Protein AF-A0AAV1QHK1-F1 (afdb_monomer_lite)

Secondary structure (DSSP, 8-state):
--HHHHHHHHHHTT-----S--EEEEEEE--TTS-HHHHHHHHHHHHHHHHTS-BSTTSBEEEEEEE------S----

Sequence (78 aa):
MDHLLMLLLLLWSSGFQCDSKADIVMLVDESGSISPEDFSMMKSFLREIVNNVDIGPDKVQIGNILLLLQFTPLLLLL

Structure (mmCIF, N/CA/C/O backbone):
data_AF-A0AAV1QHK1-F1
#
_entry.id   AF-A0AAV1QHK1-F1
#
loop_
_atom_site.group_PDB
_atom_site.id
_atom_site.type_symbol
_atom_site.label_atom_id
_atom_site.label_alt_id
_atom_site.label_comp_id
_atom_site.label_asym_id
_atom_site.label_entity_id
_atom_site.label_seq_id
_atom_site.pdbx_PDB_ins_code
_atom_site.Cartn_x
_atom_site.Cartn_y
_atom_site.Cartn_z
_atom_site.occupancy
_atom_site.B_iso_or_equiv
_atom_site.auth_seq_id
_atom_site.auth_comp_id
_atom_site.auth_asym_id
_atom_site.auth_atom_id
_atom_site.pdbx_PDB_model_num
ATOM 1 N N . MET A 1 1 ? 3.848 1.791 -19.978 1.00 56.19 1 MET A N 1
ATOM 2 C CA . MET A 1 1 ? 2.671 1.970 -19.106 1.00 56.19 1 MET A CA 1
ATOM 3 C C . MET A 1 1 ? 1.450 2.248 -19.958 1.00 56.19 1 MET A C 1
ATOM 5 O O . MET A 1 1 ? 1.368 3.287 -20.603 1.00 56.19 1 MET A O 1
ATOM 9 N N . ASP A 1 2 ? 0.538 1.296 -20.029 1.00 60.59 2 ASP A N 1
ATOM 10 C CA . ASP A 1 2 ? -0.784 1.461 -20.627 1.00 60.59 2 ASP A CA 1
ATOM 11 C C . ASP A 1 2 ? -1.574 2.604 -19.954 1.00 60.59 2 ASP A C 1
ATOM 13 O O . ASP A 1 2 ? -1.479 2.861 -18.754 1.00 60.59 2 ASP A O 1
ATOM 17 N N . HIS A 1 3 ? -2.348 3.337 -20.761 1.00 46.34 3 HIS A N 1
ATOM 18 C CA . HIS A 1 3 ? -3.031 4.572 -20.349 1.00 46.34 3 HIS A CA 1
ATOM 19 C C . HIS A 1 3 ? -4.065 4.372 -19.226 1.00 46.34 3 HIS A C 1
ATOM 21 O O . HIS A 1 3 ? -4.388 5.325 -18.519 1.00 46.34 3 HIS A O 1
ATOM 27 N N . LEU A 1 4 ? -4.560 3.143 -19.043 1.00 54.09 4 LEU A N 1
ATOM 28 C CA . LEU A 1 4 ? -5.473 2.764 -17.959 1.00 54.09 4 LEU A CA 1
ATOM 29 C C . LEU A 1 4 ? -4.776 2.775 -16.588 1.00 54.09 4 LEU A C 1
ATOM 31 O O . LEU A 1 4 ? -5.346 3.294 -15.628 1.00 54.09 4 LEU A O 1
ATOM 35 N N . LEU A 1 5 ? -3.528 2.297 -16.511 1.00 61.53 5 LEU A N 1
ATOM 36 C CA . LEU A 1 5 ? -2.689 2.357 -15.304 1.00 61.53 5 LEU A CA 1
ATOM 37 C C . LEU A 1 5 ? -2.359 3.806 -14.912 1.00 61.53 5 LEU A C 1
ATOM 39 O O . LEU A 1 5 ? -2.348 4.161 -13.735 1.00 61.53 5 LEU A O 1
ATOM 43 N N . MET A 1 6 ? -2.169 4.675 -15.904 1.00 59.69 6 MET A N 1
ATOM 44 C CA . MET A 1 6 ? -1.904 6.100 -15.691 1.00 59.69 6 MET A CA 1
ATOM 45 C C . MET A 1 6 ? -3.135 6.856 -15.153 1.00 59.69 6 MET A C 1
ATOM 47 O O . MET A 1 6 ? -3.003 7.775 -14.347 1.00 59.69 6 MET A O 1
ATOM 51 N N . LEU A 1 7 ? -4.342 6.451 -15.563 1.00 54.16 7 LEU A N 1
ATOM 52 C CA . LEU A 1 7 ? -5.610 7.044 -15.122 1.00 54.16 7 LEU A CA 1
ATOM 53 C C . LEU A 1 7 ? -5.924 6.719 -13.653 1.00 54.16 7 LEU A C 1
ATOM 55 O O . LEU A 1 7 ? -6.405 7.588 -12.928 1.00 54.16 7 LEU A O 1
ATOM 59 N N . LEU A 1 8 ? -5.585 5.509 -13.195 1.00 61.62 8 LEU A N 1
ATOM 60 C CA . LEU A 1 8 ? -5.665 5.121 -11.780 1.00 61.62 8 LEU A CA 1
ATOM 61 C C . LEU A 1 8 ? -4.706 5.937 -10.898 1.00 61.62 8 LEU A C 1
ATOM 63 O O . LEU A 1 8 ? -5.098 6.374 -9.818 1.00 61.62 8 LEU A O 1
ATOM 67 N N . LEU A 1 9 ? -3.486 6.211 -11.374 1.00 57.62 9 LEU A N 1
ATOM 68 C CA . LEU A 1 9 ? -2.517 7.056 -10.661 1.00 57.62 9 LEU A CA 1
ATOM 69 C C . LEU A 1 9 ? -2.976 8.525 -10.576 1.00 57.62 9 LEU A C 1
ATOM 71 O O .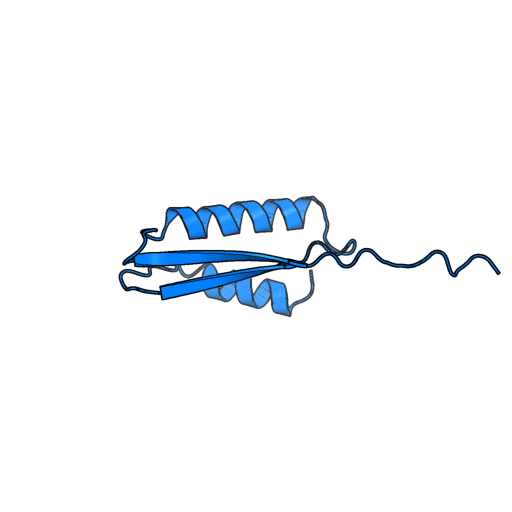 LEU A 1 9 ? -2.845 9.153 -9.525 1.00 57.62 9 LEU A O 1
ATOM 75 N N . LEU A 1 10 ? -3.568 9.068 -11.648 1.00 54.94 10 LEU A N 1
ATOM 76 C CA . LEU A 1 10 ? -4.076 10.448 -11.686 1.00 54.94 10 LEU A CA 1
ATOM 77 C C . LEU A 1 10 ? -5.321 10.657 -10.812 1.00 54.94 10 LEU A C 1
ATOM 79 O O . LEU A 1 10 ? -5.416 11.680 -10.137 1.00 54.94 10 LEU A O 1
ATOM 83 N N . LEU A 1 11 ? -6.247 9.693 -10.782 1.00 57.62 11 LEU A N 1
ATOM 84 C CA . LEU A 1 11 ? -7.425 9.736 -9.901 1.00 57.62 11 LEU A CA 1
ATOM 85 C C . LEU A 1 11 ? -7.064 9.584 -8.413 1.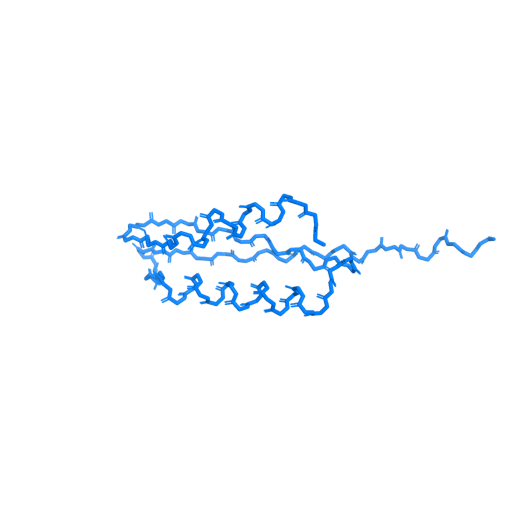00 57.62 11 LEU A C 1
ATOM 87 O O . LEU A 1 11 ? -7.849 9.969 -7.550 1.00 57.62 11 LEU A O 1
ATOM 91 N N . TRP A 1 12 ? -5.882 9.048 -8.101 1.00 56.59 12 TRP A N 1
ATOM 92 C CA . TRP A 1 12 ? -5.408 8.891 -6.725 1.00 56.59 12 TRP A CA 1
ATOM 93 C C . TRP A 1 12 ? -4.491 10.029 -6.253 1.00 56.59 12 TRP A C 1
ATOM 95 O O . TRP A 1 12 ? -4.460 10.344 -5.063 1.00 56.59 12 TRP A O 1
ATOM 105 N N . SER A 1 13 ? -3.799 10.717 -7.169 1.00 53.97 13 SER A N 1
ATOM 106 C CA . SER A 1 13 ? -2.992 11.911 -6.860 1.00 53.97 13 SER A CA 1
ATOM 107 C C . SER A 1 13 ? -3.782 13.022 -6.150 1.00 53.97 13 SER A C 1
ATOM 109 O O . SER A 1 13 ? -3.171 13.894 -5.534 1.00 53.97 13 SER A O 1
ATOM 111 N N . SER A 1 14 ? -5.117 13.011 -6.214 1.00 58.34 14 SER A N 1
ATOM 112 C CA . SER A 1 14 ? -5.994 13.939 -5.487 1.00 58.34 14 SER A CA 1
ATOM 113 C C . SER A 1 14 ? -6.044 13.729 -3.966 1.00 58.34 14 SER A C 1
ATOM 115 O O . SER A 1 14 ? -6.691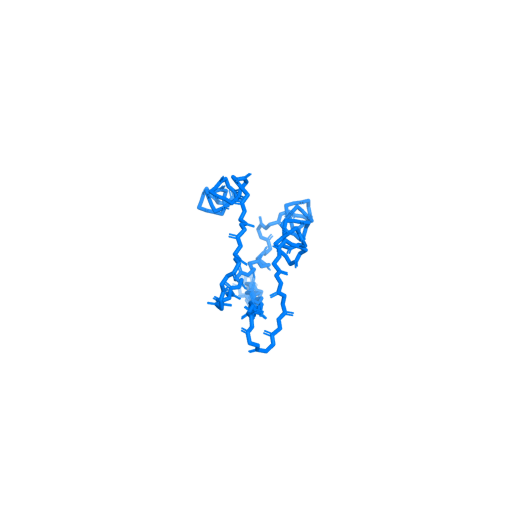 14.516 -3.280 1.00 58.34 14 SER A O 1
ATOM 117 N N . GLY A 1 15 ? -5.336 12.729 -3.428 1.00 57.00 15 GLY A N 1
ATOM 118 C CA . GLY A 1 15 ? -5.260 12.455 -1.996 1.00 57.00 15 GLY A CA 1
ATOM 119 C C . GLY A 1 15 ? -6.413 11.567 -1.539 1.00 57.00 15 GLY A C 1
ATOM 120 O O . GLY A 1 15 ? -7.565 11.987 -1.483 1.00 57.00 15 GLY A O 1
ATOM 121 N N . PHE A 1 16 ? -6.095 10.322 -1.196 1.00 65.00 16 PHE A N 1
ATOM 122 C CA . PHE A 1 16 ? -7.049 9.386 -0.617 1.00 65.00 16 PHE A CA 1
ATOM 123 C C . PHE A 1 16 ? -6.944 9.432 0.910 1.00 65.00 16 PHE A C 1
ATOM 125 O O . PHE A 1 16 ? -5.906 9.093 1.472 1.00 65.00 16 PHE A O 1
ATOM 132 N N . GLN A 1 17 ? -8.018 9.861 1.572 1.00 61.97 17 GLN A N 1
ATOM 133 C CA . GLN A 1 17 ? -8.189 9.771 3.022 1.00 61.97 17 GLN A CA 1
ATOM 134 C C . GLN A 1 17 ? -9.418 8.906 3.283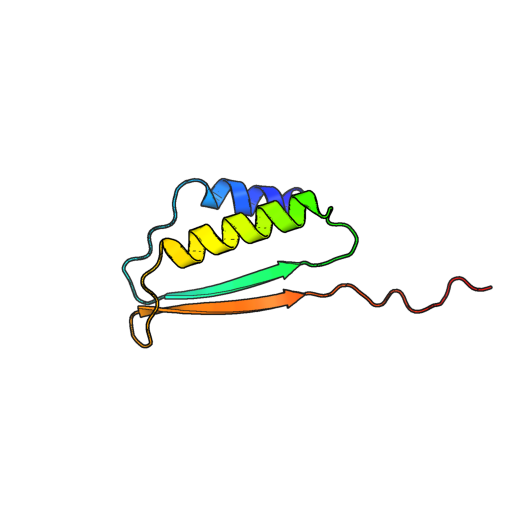 1.00 61.97 17 GLN A C 1
ATOM 136 O O . GLN A 1 17 ? -10.528 9.255 2.882 1.00 61.97 17 GLN A O 1
ATOM 141 N N . CYS A 1 18 ? -9.208 7.753 3.914 1.00 64.94 18 CYS A N 1
ATOM 142 C CA . CYS A 1 18 ? -10.275 6.833 4.281 1.00 64.94 18 CYS A CA 1
ATOM 143 C C . CYS A 1 18 ? -10.287 6.690 5.801 1.00 64.94 18 CYS A C 1
ATOM 145 O O . CYS A 1 18 ? -9.415 6.044 6.374 1.00 64.94 18 CYS A O 1
ATOM 147 N N . ASP A 1 19 ? -11.266 7.343 6.427 1.00 67.00 19 ASP A N 1
ATOM 148 C CA . ASP A 1 19 ? -11.436 7.417 7.887 1.00 67.00 19 ASP A CA 1
ATOM 149 C C . ASP A 1 19 ? -12.469 6.391 8.404 1.00 67.00 19 ASP A C 1
ATOM 151 O O . ASP A 1 19 ? -12.834 6.363 9.579 1.00 67.00 19 ASP A O 1
ATOM 155 N N . SER A 1 20 ? -12.985 5.545 7.508 1.00 75.69 20 SER A N 1
ATOM 156 C CA . SER A 1 20 ? -14.003 4.529 7.777 1.00 75.69 20 SER A CA 1
ATOM 157 C C . SER A 1 20 ? -13.496 3.123 7.444 1.00 75.69 20 SER A C 1
ATOM 159 O O . SER A 1 20 ? -12.507 2.942 6.736 1.00 75.69 20 SER A O 1
ATOM 161 N N . LYS A 1 21 ? -14.176 2.099 7.977 1.00 84.62 21 LYS A N 1
ATOM 162 C CA . LYS A 1 21 ? -13.849 0.690 7.720 1.00 84.62 21 LYS A CA 1
ATOM 163 C C . LYS A 1 21 ? -13.961 0.389 6.221 1.00 84.62 21 LYS A C 1
ATOM 165 O O . LYS A 1 21 ? -15.043 0.535 5.650 1.00 84.62 21 LYS A O 1
ATOM 170 N N . ALA A 1 22 ? -12.860 -0.036 5.609 1.00 84.38 22 ALA A N 1
ATOM 171 C CA . ALA A 1 22 ? -12.776 -0.315 4.181 1.00 84.38 22 ALA A CA 1
ATOM 172 C C . ALA A 1 22 ? -11.763 -1.426 3.889 1.00 84.38 22 ALA A C 1
ATOM 174 O O . ALA A 1 22 ? -10.721 -1.508 4.538 1.00 84.38 22 ALA A O 1
ATOM 175 N N . ASP A 1 23 ? -12.051 -2.226 2.865 1.00 81.94 23 ASP A N 1
ATOM 176 C CA . ASP A 1 23 ? -11.140 -3.247 2.353 1.00 81.94 23 ASP A CA 1
ATOM 177 C C . ASP A 1 23 ? -10.547 -2.763 1.026 1.00 81.94 23 ASP A C 1
ATOM 179 O O . ASP A 1 23 ? -11.271 -2.537 0.051 1.00 81.94 23 ASP A O 1
ATOM 183 N N . ILE A 1 24 ? -9.227 -2.585 0.983 1.00 82.81 24 ILE A N 1
ATOM 184 C CA . ILE A 1 24 ? -8.500 -2.144 -0.212 1.00 82.81 24 ILE A CA 1
ATOM 185 C C . ILE A 1 24 ? -7.734 -3.335 -0.776 1.00 82.81 24 ILE A C 1
ATOM 187 O O . ILE A 1 24 ? -6.845 -3.883 -0.122 1.00 82.81 24 ILE A O 1
ATOM 191 N N . VAL A 1 25 ? -8.054 -3.720 -2.012 1.00 80.56 25 VAL A N 1
ATOM 192 C CA . VAL A 1 25 ? -7.326 -4.762 -2.744 1.00 80.56 25 VAL A CA 1
ATOM 193 C C . VAL A 1 25 ? -6.519 -4.115 -3.860 1.00 80.56 25 VAL A C 1
ATOM 195 O O . VAL A 1 25 ? -7.080 -3.545 -4.795 1.00 80.56 25 VAL A O 1
ATOM 198 N N . MET A 1 26 ? -5.196 -4.207 -3.756 1.00 76.38 26 MET A N 1
ATOM 199 C CA . MET A 1 26 ? -4.260 -3.667 -4.736 1.00 76.38 26 MET A CA 1
ATOM 200 C C . MET A 1 26 ? -3.809 -4.777 -5.683 1.00 76.38 26 MET A C 1
ATOM 202 O O . MET A 1 26 ? -3.207 -5.761 -5.253 1.00 76.38 26 MET A O 1
ATOM 206 N N . LEU A 1 27 ? -4.100 -4.612 -6.974 1.00 74.62 27 LEU A N 1
ATOM 207 C CA . LEU A 1 27 ? -3.614 -5.486 -8.038 1.00 74.62 27 LEU A CA 1
ATOM 208 C C . LEU A 1 27 ? -2.372 -4.850 -8.663 1.00 74.62 27 LEU A C 1
ATOM 210 O O . LEU A 1 27 ? -2.468 -3.822 -9.331 1.00 74.62 27 LEU A O 1
ATOM 214 N N . VAL A 1 28 ? -1.213 -5.450 -8.413 1.00 74.50 28 VAL A N 1
ATOM 215 C CA . VAL A 1 28 ? 0.076 -4.975 -8.922 1.00 74.50 28 VAL A CA 1
ATOM 216 C C . VAL A 1 28 ? 0.471 -5.858 -10.094 1.00 74.50 28 VAL A C 1
ATOM 218 O O . VAL A 1 28 ? 0.714 -7.047 -9.901 1.00 74.50 28 VAL A O 1
ATOM 221 N N . ASP A 1 29 ? 0.525 -5.289 -11.296 1.00 71.50 29 ASP A N 1
ATOM 222 C CA . ASP A 1 29 ? 1.089 -5.978 -12.454 1.00 71.50 29 ASP A CA 1
ATOM 223 C C . ASP A 1 29 ? 2.618 -5.873 -12.407 1.00 71.50 29 ASP A C 1
ATOM 225 O O . ASP A 1 29 ? 3.172 -4.777 -12.327 1.00 71.50 29 ASP A O 1
ATOM 229 N N . GLU A 1 30 ? 3.298 -7.015 -12.416 1.00 67.31 30 GLU A N 1
ATOM 230 C CA . GLU A 1 30 ? 4.744 -7.134 -12.626 1.00 67.31 30 GLU A CA 1
ATOM 231 C C . GLU A 1 30 ? 4.973 -7.919 -13.926 1.00 67.31 30 GLU A C 1
ATOM 233 O O . GLU A 1 30 ? 5.651 -8.947 -13.992 1.00 67.31 30 GLU A O 1
ATOM 238 N N . SER A 1 31 ? 4.332 -7.456 -14.994 1.00 68.56 31 SER A N 1
ATOM 239 C CA . SER A 1 31 ? 4.604 -7.932 -16.339 1.00 68.56 31 SER A CA 1
ATOM 240 C C . SER A 1 31 ? 5.928 -7.351 -16.846 1.00 68.56 31 SER A C 1
ATOM 242 O O . SER A 1 31 ? 6.301 -6.214 -16.553 1.00 68.56 31 SER A O 1
ATOM 244 N N . GLY A 1 32 ? 6.669 -8.128 -17.644 1.00 61.94 32 GLY A N 1
ATOM 245 C CA . GLY A 1 32 ? 7.971 -7.714 -18.194 1.00 61.94 32 GLY A CA 1
ATOM 246 C C . GLY A 1 32 ? 7.927 -6.510 -19.153 1.00 61.94 32 GLY A C 1
ATOM 247 O O . GLY A 1 32 ? 8.952 -6.161 -19.732 1.00 61.94 32 GLY A O 1
ATOM 248 N N . SER A 1 33 ? 6.756 -5.899 -19.355 1.00 66.75 33 SER A N 1
ATOM 249 C CA . SER A 1 33 ? 6.536 -4.676 -20.135 1.00 66.75 33 SER A CA 1
ATOM 250 C C . SER A 1 33 ? 6.666 -3.392 -19.301 1.00 66.75 33 SER A C 1
ATOM 252 O O . SER A 1 33 ? 6.628 -2.294 -19.865 1.00 66.75 33 SER A O 1
ATOM 254 N N . ILE A 1 34 ? 6.820 -3.510 -17.978 1.00 70.69 34 ILE A N 1
ATOM 255 C CA . ILE A 1 34 ? 6.985 -2.385 -17.056 1.00 70.69 34 ILE A CA 1
ATOM 256 C C . ILE A 1 34 ? 8.476 -2.120 -16.858 1.00 70.69 34 ILE A C 1
ATOM 258 O O . ILE A 1 34 ? 9.258 -3.030 -16.573 1.00 70.69 34 ILE A O 1
ATOM 262 N N . SER A 1 35 ? 8.891 -0.862 -17.014 1.00 74.69 35 SER A N 1
ATOM 263 C CA . SER A 1 35 ? 10.281 -0.500 -16.761 1.00 74.69 35 SER A CA 1
ATOM 264 C C . SER A 1 35 ? 10.592 -0.564 -15.254 1.00 74.69 35 SER A C 1
ATOM 266 O O . SER A 1 35 ? 9.709 -0.347 -14.420 1.00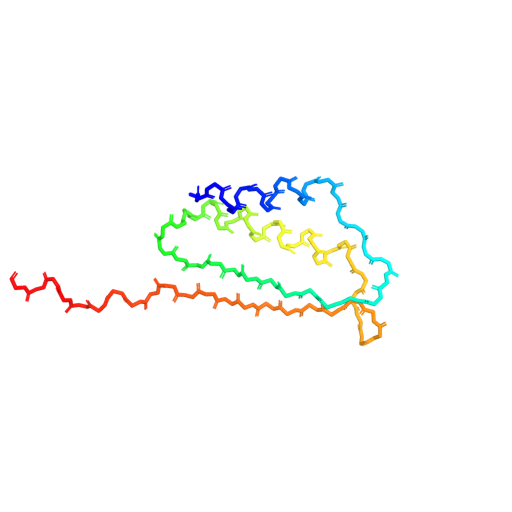 74.69 35 SER A O 1
ATOM 268 N N . PRO A 1 36 ? 11.851 -0.814 -14.853 1.00 78.56 36 PRO A N 1
ATOM 269 C CA . PRO A 1 36 ? 12.232 -0.787 -13.439 1.00 78.56 36 PRO A CA 1
ATOM 270 C C . PRO A 1 36 ? 11.920 0.548 -12.742 1.00 78.56 36 PRO A C 1
ATOM 272 O O . PRO A 1 36 ? 11.644 0.569 -11.541 1.00 78.56 36 PRO A O 1
ATOM 275 N N . GLU A 1 37 ? 11.954 1.653 -13.491 1.00 81.75 37 GLU A N 1
ATOM 276 C CA . GLU A 1 37 ? 11.616 2.993 -13.010 1.00 81.75 37 GLU A CA 1
ATOM 277 C C . GLU A 1 37 ? 10.116 3.119 -12.721 1.00 81.75 37 GLU A C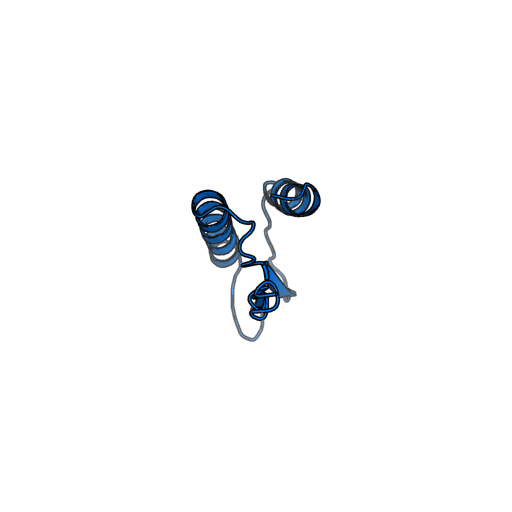 1
ATOM 279 O O . GLU A 1 37 ? 9.740 3.509 -11.614 1.00 81.75 37 GLU A O 1
ATOM 284 N N . ASP A 1 38 ? 9.267 2.674 -13.649 1.00 75.94 38 ASP A N 1
ATOM 285 C CA . ASP A 1 38 ? 7.810 2.655 -13.475 1.00 75.94 38 ASP A CA 1
ATOM 286 C C . ASP A 1 38 ? 7.402 1.759 -12.296 1.00 75.94 38 ASP A C 1
ATOM 288 O O . ASP A 1 38 ? 6.551 2.124 -11.481 1.00 75.94 38 ASP A O 1
ATOM 292 N N . PHE A 1 39 ? 8.061 0.608 -12.134 1.00 77.94 39 PHE A N 1
ATOM 293 C CA . PHE A 1 39 ? 7.837 -0.272 -10.988 1.00 77.94 39 PHE A CA 1
ATOM 294 C C . PHE A 1 39 ? 8.269 0.377 -9.666 1.00 77.94 39 PHE A C 1
ATOM 296 O O . PHE A 1 39 ? 7.620 0.212 -8.629 1.00 77.94 39 PHE A O 1
ATOM 303 N N . SER A 1 40 ? 9.367 1.136 -9.677 1.00 82.94 40 SER A N 1
ATOM 304 C CA . SER A 1 40 ? 9.802 1.909 -8.514 1.00 82.94 40 SER A CA 1
ATOM 305 C C . SER A 1 40 ? 8.800 3.010 -8.162 1.00 82.94 40 SER A C 1
ATOM 307 O O . SER A 1 40 ? 8.469 3.174 -6.986 1.00 82.94 40 SER A O 1
ATOM 309 N N . MET A 1 41 ? 8.269 3.714 -9.163 1.00 80.69 41 MET A N 1
ATOM 310 C CA . MET A 1 41 ? 7.238 4.736 -8.976 1.00 80.69 41 MET A CA 1
ATOM 311 C C . MET A 1 41 ? 5.954 4.131 -8.399 1.00 80.69 41 MET A C 1
ATOM 313 O O . MET A 1 41 ? 5.433 4.635 -7.403 1.00 80.69 41 MET A O 1
ATOM 317 N N . MET A 1 42 ? 5.507 2.996 -8.938 1.00 78.75 42 MET A N 1
ATOM 318 C CA . MET A 1 42 ? 4.352 2.261 -8.424 1.00 78.75 42 MET A CA 1
ATOM 319 C C . MET A 1 42 ? 4.556 1.816 -6.968 1.00 78.75 42 MET A C 1
ATOM 321 O O . MET A 1 42 ? 3.673 2.011 -6.138 1.00 78.75 42 MET A O 1
ATOM 325 N N . LYS A 1 43 ? 5.736 1.303 -6.596 1.00 80.88 43 LYS A N 1
ATOM 326 C CA . LYS A 1 43 ? 6.040 0.950 -5.193 1.00 80.88 43 LYS A CA 1
ATOM 327 C C . LYS A 1 43 ? 6.017 2.152 -4.251 1.00 80.88 43 LYS A C 1
ATOM 329 O O . LYS A 1 43 ? 5.524 2.026 -3.131 1.00 80.88 43 LYS A O 1
ATOM 334 N N . SER A 1 44 ? 6.570 3.288 -4.670 1.00 84.19 44 SER A N 1
ATOM 335 C CA . SER A 1 44 ? 6.539 4.519 -3.871 1.00 84.19 44 SER A CA 1
ATOM 336 C C . SER A 1 44 ? 5.105 4.983 -3.639 1.00 84.19 44 SER A C 1
ATOM 338 O O . SER A 1 44 ? 4.738 5.290 -2.510 1.00 84.19 44 SER A O 1
ATOM 340 N N . PHE A 1 45 ? 4.274 4.915 -4.673 1.00 79.38 45 PHE A N 1
ATOM 341 C CA . PHE A 1 45 ? 2.857 5.229 -4.584 1.00 79.38 45 PHE A CA 1
ATOM 342 C C . PHE A 1 45 ? 2.102 4.296 -3.622 1.00 79.38 45 PHE A C 1
ATOM 344 O O . PHE A 1 45 ? 1.419 4.763 -2.716 1.00 79.38 45 PHE A O 1
ATOM 351 N N . LEU A 1 46 ? 2.282 2.975 -3.734 1.00 81.00 46 LEU A N 1
ATOM 352 C CA . LEU A 1 46 ? 1.655 2.011 -2.817 1.00 81.00 46 LEU A CA 1
ATOM 353 C C . LEU A 1 46 ? 2.063 2.260 -1.353 1.00 81.00 46 LEU A C 1
ATOM 355 O O . LEU A 1 46 ? 1.262 2.064 -0.441 1.00 81.00 46 LEU A O 1
ATOM 359 N N . ARG A 1 47 ? 3.296 2.727 -1.107 1.00 85.06 47 ARG A N 1
ATOM 360 C CA . ARG A 1 47 ? 3.729 3.136 0.239 1.00 85.06 47 ARG A CA 1
ATOM 361 C C . ARG A 1 47 ? 2.987 4.370 0.735 1.00 85.06 47 ARG A C 1
ATOM 363 O O . ARG A 1 47 ? 2.631 4.409 1.907 1.00 85.06 47 ARG A O 1
ATOM 370 N N . GLU A 1 48 ? 2.738 5.355 -0.124 1.00 84.19 48 GLU A N 1
ATOM 371 C CA . GLU A 1 48 ? 1.934 6.522 0.253 1.00 84.19 48 GLU A CA 1
ATOM 372 C C . GLU A 1 48 ? 0.496 6.136 0.602 1.00 84.19 48 GLU A C 1
ATOM 374 O O . GLU A 1 48 ? -0.047 6.674 1.561 1.00 84.19 48 GLU A O 1
ATOM 379 N N . ILE A 1 49 ? -0.100 5.166 -0.101 1.00 79.31 49 ILE A N 1
ATOM 380 C CA . ILE A 1 49 ? -1.419 4.616 0.256 1.00 79.31 49 ILE A CA 1
ATOM 381 C C . ILE A 1 49 ? -1.403 4.081 1.682 1.00 79.31 49 ILE A C 1
ATOM 383 O O . ILE A 1 49 ? -2.183 4.525 2.518 1.00 79.31 49 ILE A O 1
ATOM 387 N N . VAL A 1 50 ? -0.490 3.149 1.952 1.00 84.19 50 VAL A N 1
ATOM 388 C CA . VAL A 1 50 ? -0.380 2.459 3.243 1.00 84.19 50 VAL A CA 1
ATOM 389 C C . VAL A 1 50 ? -0.113 3.441 4.386 1.00 84.19 50 VAL A C 1
ATOM 391 O O . VAL A 1 50 ? -0.631 3.249 5.480 1.00 84.19 50 VAL A O 1
ATOM 394 N N . ASN A 1 51 ? 0.650 4.508 4.138 1.00 86.62 51 ASN A N 1
ATOM 395 C CA . ASN A 1 51 ? 0.974 5.510 5.154 1.00 86.62 51 ASN A CA 1
ATOM 396 C C . ASN A 1 51 ? -0.183 6.475 5.471 1.00 86.62 51 ASN A C 1
ATOM 398 O O . ASN A 1 51 ? -0.160 7.101 6.528 1.00 86.62 51 ASN A O 1
ATOM 402 N N . ASN A 1 52 ? -1.162 6.619 4.573 1.00 84.19 52 ASN A N 1
ATOM 403 C CA . ASN A 1 52 ? -2.266 7.577 4.710 1.00 84.19 52 ASN A CA 1
ATOM 404 C C . ASN A 1 52 ? -3.574 6.950 5.221 1.00 84.19 52 ASN A C 1
ATOM 406 O O . ASN A 1 52 ? -4.574 7.654 5.355 1.00 84.19 52 ASN A O 1
ATOM 410 N N . VAL A 1 53 ? -3.591 5.644 5.503 1.00 83.81 53 VAL A N 1
ATOM 411 C CA . VAL A 1 53 ? -4.766 4.936 6.029 1.00 83.81 53 VAL A CA 1
ATOM 412 C C . VAL A 1 53 ? -4.483 4.312 7.391 1.00 83.81 53 VAL A C 1
ATOM 414 O O . VAL A 1 53 ? -3.388 3.820 7.659 1.00 83.81 53 VAL A O 1
ATOM 417 N N . ASP A 1 54 ? -5.491 4.316 8.261 1.00 88.62 54 ASP A N 1
ATOM 418 C CA . ASP A 1 54 ? -5.406 3.727 9.598 1.00 88.62 54 ASP A CA 1
ATOM 419 C C . ASP A 1 54 ? -5.721 2.223 9.533 1.00 88.62 54 ASP A C 1
ATOM 421 O O . ASP A 1 54 ? -6.881 1.803 9.457 1.00 88.62 54 ASP A O 1
ATOM 425 N N . ILE A 1 55 ? -4.666 1.403 9.503 1.00 88.94 55 ILE A N 1
ATOM 426 C CA . ILE A 1 55 ? -4.763 -0.047 9.305 1.00 88.94 55 ILE A CA 1
ATOM 427 C C . ILE A 1 55 ? -5.040 -0.750 10.632 1.00 88.94 55 ILE A C 1
ATOM 429 O O . ILE A 1 55 ? -4.304 -0.603 11.610 1.00 88.94 55 ILE A O 1
ATOM 433 N N . GLY A 1 56 ? -6.072 -1.589 10.658 1.00 88.62 56 GLY A N 1
ATOM 434 C CA . GLY A 1 56 ? -6.409 -2.376 11.838 1.00 88.62 56 GLY A CA 1
ATOM 435 C C . GLY A 1 56 ? -7.552 -3.359 11.597 1.00 88.62 56 GLY A C 1
ATOM 436 O O . GLY A 1 56 ? -8.288 -3.221 10.621 1.00 88.62 56 GLY A O 1
ATOM 437 N N . PRO A 1 57 ? -7.748 -4.340 12.496 1.00 85.38 57 PRO A N 1
ATOM 438 C CA . PRO A 1 57 ? -8.773 -5.379 12.337 1.00 85.38 57 PRO A CA 1
ATOM 439 C C . PRO A 1 57 ? -10.202 -4.817 12.212 1.00 85.38 57 PRO A C 1
ATOM 441 O O . PRO A 1 57 ? -11.026 -5.382 11.493 1.00 85.38 57 PRO A O 1
ATOM 444 N N . ASP A 1 58 ? -10.472 -3.665 12.834 1.00 88.25 58 ASP A N 1
ATOM 445 C CA . ASP A 1 58 ? -11.760 -2.959 12.772 1.00 88.25 58 ASP A CA 1
ATOM 446 C C . ASP A 1 58 ? -11.730 -1.669 11.939 1.00 88.25 58 ASP A C 1
ATOM 448 O O . ASP A 1 58 ? -12.684 -0.892 11.975 1.00 88.25 58 ASP A O 1
ATOM 452 N N . LYS A 1 59 ? -10.652 -1.440 11.185 1.00 89.31 59 LYS A N 1
ATOM 453 C CA . LYS A 1 59 ? -10.431 -0.224 10.394 1.00 89.31 59 LYS A CA 1
ATOM 454 C C . LYS A 1 59 ? -10.156 -0.589 8.936 1.00 89.31 59 LYS A C 1
ATOM 456 O O . LYS A 1 59 ? -10.845 -1.450 8.393 1.00 89.31 59 LYS A O 1
ATOM 461 N N . VAL A 1 60 ? -9.186 0.057 8.292 1.00 88.62 60 VAL A N 1
ATOM 462 C CA . VAL A 1 60 ? -8.802 -0.285 6.926 1.00 88.62 60 VAL A CA 1
ATOM 463 C C . VAL A 1 60 ? -8.036 -1.606 6.928 1.00 88.62 60 VAL A C 1
ATOM 465 O O . VAL A 1 60 ? -7.102 -1.796 7.711 1.00 88.62 60 VAL A O 1
ATOM 468 N N . GLN A 1 61 ? -8.424 -2.517 6.042 1.00 89.75 61 GLN A N 1
ATOM 469 C CA . GLN A 1 61 ? -7.671 -3.731 5.748 1.00 89.75 61 GLN A CA 1
ATOM 470 C C . GLN A 1 61 ? -7.115 -3.648 4.330 1.00 89.75 61 GLN A C 1
ATOM 472 O O . GLN A 1 61 ? -7.760 -3.132 3.417 1.00 89.75 61 GLN A O 1
ATOM 477 N N . ILE A 1 62 ? -5.892 -4.142 4.147 1.00 85.69 62 ILE A N 1
ATOM 478 C CA . ILE A 1 62 ? -5.178 -4.057 2.876 1.00 85.69 62 ILE A CA 1
ATOM 479 C C . ILE A 1 62 ? -4.752 -5.451 2.430 1.00 85.69 62 ILE A C 1
ATOM 481 O O . ILE A 1 62 ? -4.057 -6.160 3.160 1.00 85.69 62 ILE A O 1
ATOM 485 N N . GLY A 1 63 ? -5.129 -5.811 1.204 1.00 83.81 63 GLY A N 1
ATOM 486 C CA . GLY A 1 63 ? -4.657 -7.000 0.506 1.00 83.81 63 GLY A CA 1
ATOM 487 C C . GLY A 1 63 ? -3.880 -6.625 -0.752 1.00 83.81 63 GLY A C 1
ATOM 488 O O . GLY A 1 63 ? -4.309 -5.765 -1.519 1.00 83.81 63 GLY A O 1
ATOM 489 N N . ASN A 1 64 ? -2.763 -7.310 -0.992 1.00 79.12 64 ASN A N 1
ATOM 490 C CA . ASN A 1 64 ? -1.981 -7.162 -2.217 1.00 79.12 64 ASN A CA 1
ATOM 491 C C . ASN A 1 64 ? -2.056 -8.447 -3.035 1.00 79.12 64 ASN A C 1
ATOM 493 O O . ASN A 1 64 ? -1.810 -9.535 -2.513 1.00 79.12 64 ASN A O 1
ATOM 497 N N . ILE A 1 65 ? -2.343 -8.308 -4.325 1.00 80.56 65 ILE A N 1
ATOM 498 C CA . ILE A 1 65 ? -2.284 -9.387 -5.308 1.00 80.56 65 ILE A CA 1
ATOM 499 C C . ILE A 1 65 ? -1.224 -8.999 -6.335 1.00 80.56 65 ILE A C 1
ATOM 501 O O . ILE A 1 65 ? -1.356 -7.984 -7.017 1.00 80.56 65 ILE A O 1
ATOM 505 N N . LEU A 1 66 ? -0.169 -9.807 -6.430 1.00 76.44 66 LEU A N 1
ATOM 506 C CA . LEU A 1 66 ? 0.866 -9.656 -7.446 1.00 76.44 66 LEU A CA 1
ATOM 507 C C . LEU A 1 66 ? 0.483 -10.490 -8.671 1.00 76.44 66 LEU A C 1
ATOM 509 O O . LEU A 1 66 ? 0.336 -11.710 -8.570 1.00 76.44 66 LEU A O 1
ATOM 513 N N . LEU A 1 67 ? 0.320 -9.834 -9.815 1.00 70.50 67 LEU A N 1
ATOM 514 C CA . LEU A 1 67 ? 0.093 -10.486 -11.095 1.00 70.50 67 LEU A CA 1
ATOM 515 C C . LEU A 1 67 ? 1.438 -10.624 -11.818 1.00 70.50 67 LEU A C 1
ATOM 517 O O . LEU A 1 67 ? 2.032 -9.638 -12.240 1.00 70.50 67 LEU A O 1
ATOM 521 N N . LEU A 1 68 ? 1.923 -11.857 -11.953 1.00 68.25 68 LEU A N 1
ATOM 522 C CA . LEU A 1 68 ? 3.125 -12.169 -12.723 1.00 68.25 68 LEU A CA 1
ATOM 523 C C . LEU A 1 68 ? 2.711 -12.677 -14.104 1.00 68.25 68 LEU A C 1
ATOM 525 O O . LEU A 1 68 ? 2.311 -13.833 -14.249 1.00 68.25 68 LEU A O 1
ATOM 529 N N . LEU A 1 69 ? 2.848 -11.853 -15.143 1.00 59.66 69 LEU A N 1
ATOM 530 C CA . LEU A 1 69 ? 2.829 -12.346 -16.524 1.00 59.66 69 LEU A CA 1
ATOM 531 C C . LEU A 1 69 ? 4.227 -12.856 -16.909 1.00 59.66 69 LEU A C 1
ATOM 533 O O . LEU A 1 69 ? 4.888 -12.299 -17.781 1.00 59.66 69 LEU A O 1
ATOM 537 N N . GLN A 1 70 ? 4.692 -13.924 -16.256 1.00 63.69 70 GLN A N 1
ATOM 538 C CA . GLN A 1 70 ? 5.863 -14.679 -16.711 1.00 63.69 70 GLN A CA 1
ATOM 539 C C . GLN A 1 70 ? 5.518 -16.151 -16.929 1.00 63.69 70 GLN A C 1
ATOM 541 O O . GLN A 1 70 ? 5.901 -17.020 -16.162 1.00 63.69 70 GLN A O 1
ATOM 546 N N . PHE A 1 71 ? 4.829 -16.419 -18.037 1.00 50.69 71 PHE A N 1
ATOM 547 C CA . PHE A 1 71 ? 5.064 -17.616 -18.841 1.00 50.69 71 PHE A CA 1
ATOM 548 C C . PHE A 1 71 ? 4.871 -17.231 -20.311 1.00 50.69 71 PHE A C 1
ATOM 550 O O . PHE A 1 71 ? 3.806 -17.423 -20.888 1.00 50.69 71 PHE A O 1
ATOM 557 N N . THR A 1 72 ? 5.910 -16.691 -20.944 1.00 54.38 72 THR A N 1
ATOM 558 C CA . THR A 1 72 ? 6.182 -17.057 -22.336 1.00 54.38 72 THR A CA 1
ATOM 559 C C . THR A 1 72 ? 6.872 -18.417 -22.269 1.00 54.38 72 THR A C 1
ATOM 561 O O . THR A 1 72 ? 8.076 -18.471 -22.006 1.00 54.38 72 THR A O 1
ATOM 564 N N . PRO A 1 73 ? 6.152 -19.550 -22.408 1.00 44.41 73 PRO A N 1
ATOM 565 C CA . PRO A 1 73 ? 6.836 -20.818 -22.522 1.00 44.41 73 PRO A CA 1
ATOM 566 C C . PRO A 1 73 ? 7.664 -20.754 -23.802 1.00 44.41 73 PRO A C 1
ATOM 568 O O . PRO A 1 73 ? 7.207 -20.283 -24.840 1.00 44.41 73 PRO A O 1
ATOM 571 N N . LEU A 1 74 ? 8.901 -21.196 -23.662 1.00 55.84 74 LEU A N 1
ATOM 572 C CA . LEU A 1 74 ? 9.881 -21.597 -24.659 1.00 55.84 74 LEU A CA 1
ATOM 573 C C . LEU A 1 74 ? 9.261 -22.244 -25.936 1.00 55.84 74 LEU A C 1
ATOM 575 O O . LEU A 1 74 ? 9.369 -23.447 -26.141 1.00 55.84 74 LEU A O 1
ATOM 579 N N . LEU A 1 75 ? 8.588 -21.473 -26.797 1.00 54.81 75 LEU A N 1
ATOM 580 C CA . LEU A 1 75 ? 7.879 -21.960 -27.997 1.00 54.81 75 LEU A CA 1
ATOM 581 C C . LEU A 1 75 ? 8.182 -21.098 -29.236 1.00 54.81 75 LEU A C 1
ATOM 583 O O . LEU A 1 75 ? 7.350 -20.918 -30.117 1.00 54.81 75 LEU A O 1
ATOM 587 N N . LEU A 1 76 ? 9.412 -20.581 -29.294 1.00 51.53 76 LEU A N 1
ATOM 588 C CA . LEU A 1 76 ? 10.002 -19.916 -30.464 1.00 51.53 76 LEU A CA 1
ATOM 589 C C . LEU A 1 76 ? 11.366 -20.539 -30.835 1.00 51.53 76 LEU A C 1
ATOM 591 O O . LEU A 1 76 ? 12.254 -19.871 -31.352 1.00 51.53 76 LEU A O 1
ATOM 595 N N . LEU A 1 77 ? 11.526 -21.835 -30.538 1.00 52.91 77 LEU A N 1
ATOM 596 C CA . LEU A 1 77 ? 12.559 -22.710 -31.099 1.00 52.91 77 LEU A CA 1
ATOM 597 C C . LEU A 1 77 ? 11.888 -23.690 -32.077 1.00 52.91 77 LEU A C 1
ATOM 599 O O . LEU A 1 77 ? 11.714 -24.866 -31.760 1.00 52.91 77 LEU A O 1
ATOM 603 N N . LEU A 1 78 ? 11.479 -23.175 -33.238 1.00 59.25 78 LEU A N 1
ATOM 604 C CA . LEU A 1 78 ? 11.358 -23.905 -34.505 1.00 59.25 78 LEU A CA 1
ATOM 605 C C . LEU A 1 78 ? 11.879 -23.000 -35.620 1.00 59.25 78 LEU A C 1
ATOM 607 O O . LEU A 1 78 ? 11.486 -21.811 -35.621 1.00 59.25 78 LEU A O 1
#

Radius of gyration: 15.88 Å; chains: 1; bounding box: 27×38×47 Å

Foldseek 3Di:
DPVVVVVVVVVCVVDDAFFAADEEEAEAEPEPVADPVNVVVVVVVVVVVVVRFDDDPRGYHYHYDYDYPPDPDPPPPD

Organism: Scomber scombrus (NCBI:txid13677)

pLDDT: mean 71.47, std 12.65, range [44.41, 89.75]

InterPro domains:
  IPR002035 von Willebrand factor, type A [PF00092] (23-64)
  IPR002035 von Willebrand factor, type A [PS50234] (23-65)
  IPR036465 von Willebrand factor A-like domain superfamily [G3DSA:3.40.50.410] (13-70)
  IPR036465 von Willebrand factor A-like domain superfamily [SSF53300] (15-63)
  IPR050525 Extracellular Matrix Assembly and Organization [PTHR24020] (18-63)